Protein AF-A0A2I0J5D6-F1 (afdb_monomer_lite)

Sequence (109 aa):
MVFKAKEDYWGSGSDQAMMRVVETVIDDLRARGVTVKILNITQLSEYRKEAHPTIYRKQWVPLKEEQLANPMSYADCYHWCLPGVPDVWNELLYAHIFKNWVPKLEENV

Structure (mmCIF, N/CA/C/O backbone):
data_AF-A0A2I0J5D6-F1
#
_entry.id   AF-A0A2I0J5D6-F1
#
loop_
_atom_site.group_PDB
_atom_site.id
_atom_site.type_symbol
_atom_site.label_atom_id
_atom_site.label_alt_id
_atom_site.label_comp_id
_atom_site.label_asym_id
_atom_site.label_entity_id
_atom_site.label_seq_id
_atom_site.pdbx_PDB_ins_code
_atom_site.Cartn_x
_atom_site.Cartn_y
_atom_site.Cartn_z
_atom_site.occupancy
_atom_site.B_iso_or_equiv
_atom_site.auth_seq_id
_atom_site.auth_comp_id
_atom_site.auth_asym_id
_atom_site.auth_atom_id
_atom_site.pdbx_PDB_model_num
ATOM 1 N N . MET A 1 1 ? -1.559 16.978 -15.429 1.00 37.31 1 MET A N 1
ATOM 2 C CA . MET A 1 1 ? -1.951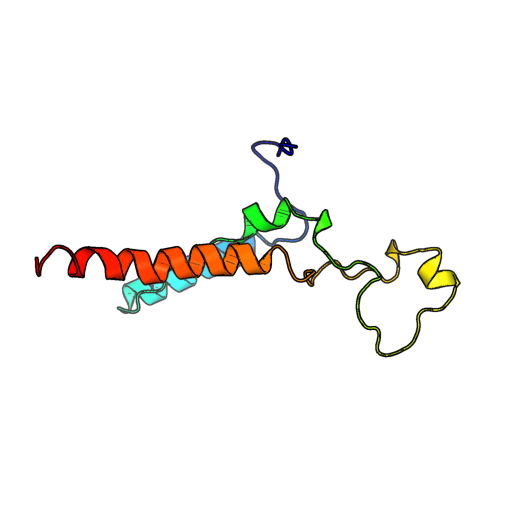 15.721 -16.099 1.00 37.31 1 MET A CA 1
ATOM 3 C C . MET A 1 1 ? -2.868 14.985 -15.135 1.00 37.31 1 MET A C 1
ATOM 5 O O . MET A 1 1 ? -2.388 14.524 -14.112 1.00 37.31 1 MET A O 1
ATOM 9 N N . VAL A 1 2 ? -4.183 15.005 -15.358 1.00 41.16 2 VAL A N 1
ATOM 10 C CA . VAL A 1 2 ? -5.143 14.264 -14.523 1.00 41.16 2 VAL A CA 1
ATOM 11 C C . VAL A 1 2 ? -5.462 12.987 -15.284 1.00 41.16 2 VAL A C 1
ATOM 13 O O . VAL A 1 2 ? -6.025 13.050 -16.377 1.00 41.16 2 VAL A O 1
ATOM 16 N N . PHE A 1 3 ? -5.032 11.841 -14.762 1.00 50.09 3 PHE A N 1
ATOM 17 C CA . PHE A 1 3 ? -5.390 10.552 -15.339 1.00 50.09 3 PHE A CA 1
ATOM 18 C C . PHE A 1 3 ? -6.891 10.339 -15.130 1.00 50.09 3 PHE A C 1
ATOM 20 O O . PHE A 1 3 ? -7.375 10.341 -14.000 1.00 50.09 3 PHE A O 1
ATOM 27 N N . LYS A 1 4 ? -7.642 10.195 -16.226 1.00 46.56 4 LYS A N 1
ATOM 28 C CA . LYS A 1 4 ? -9.049 9.789 -16.181 1.00 46.56 4 LYS A CA 1
ATOM 29 C C . LYS A 1 4 ? -9.093 8.307 -15.806 1.00 46.56 4 LYS A C 1
ATOM 31 O O . LYS A 1 4 ? -8.972 7.437 -16.663 1.00 46.56 4 LYS A O 1
ATOM 36 N N . ALA A 1 5 ? -9.215 8.031 -14.515 1.00 60.25 5 ALA A N 1
ATOM 37 C CA . ALA A 1 5 ? -9.660 6.736 -14.030 1.00 60.25 5 ALA A CA 1
ATOM 38 C C . ALA A 1 5 ? -11.101 6.495 -14.512 1.00 60.25 5 ALA A C 1
ATOM 40 O O . ALA A 1 5 ? -11.929 7.405 -14.463 1.00 60.25 5 ALA A O 1
ATOM 41 N N . LYS A 1 6 ? -11.409 5.293 -15.009 1.00 70.38 6 LYS A N 1
ATOM 42 C CA . LYS A 1 6 ? -12.803 4.880 -15.222 1.00 70.38 6 LYS A CA 1
ATOM 43 C C . LYS A 1 6 ? -13.439 4.712 -13.839 1.00 70.38 6 LYS A C 1
ATOM 45 O O . LYS A 1 6 ? -12.823 4.061 -13.003 1.00 70.38 6 LYS A O 1
ATOM 50 N N . GLU A 1 7 ? -14.629 5.275 -13.618 1.00 66.44 7 GLU A N 1
ATOM 51 C CA . GLU A 1 7 ? -15.293 5.296 -12.298 1.00 66.44 7 GLU A CA 1
ATOM 52 C C . GLU A 1 7 ? -15.447 3.897 -11.665 1.00 66.44 7 GLU A C 1
ATOM 54 O O . GLU A 1 7 ? -15.368 3.776 -10.449 1.00 66.44 7 GLU A O 1
ATOM 59 N N . ASP A 1 8 ? -15.512 2.839 -12.484 1.00 74.06 8 ASP A N 1
ATOM 60 C CA . ASP A 1 8 ? -15.651 1.440 -12.041 1.00 74.06 8 ASP A CA 1
ATOM 61 C C . ASP A 1 8 ? -14.424 0.564 -12.340 1.00 74.06 8 ASP A C 1
ATOM 63 O O . ASP A 1 8 ? -14.537 -0.639 -12.597 1.00 74.06 8 ASP A O 1
ATOM 67 N N . TYR A 1 9 ? -13.232 1.149 -12.428 1.00 81.44 9 TYR A N 1
ATOM 68 C CA . TYR A 1 9 ? -12.041 0.348 -12.676 1.00 81.44 9 TYR A CA 1
ATOM 69 C C . TYR A 1 9 ? -11.671 -0.504 -11.452 1.00 81.44 9 TYR A C 1
ATOM 71 O O . TYR A 1 9 ? -11.540 -0.005 -10.331 1.00 81.44 9 TYR A O 1
ATOM 79 N N . TRP A 1 10 ? -11.447 -1.791 -11.721 1.00 83.44 10 TRP A N 1
ATOM 80 C CA . TRP A 1 10 ? -10.832 -2.747 -10.810 1.00 83.44 10 TRP A CA 1
ATOM 81 C C . TRP A 1 10 ? -9.718 -3.490 -11.547 1.00 83.44 10 TRP A C 1
ATOM 83 O O . TRP A 1 10 ? -9.891 -3.944 -12.684 1.00 83.44 10 TRP A O 1
ATOM 93 N N . GLY A 1 11 ? -8.554 -3.572 -10.924 1.00 78.69 11 GLY A N 1
ATOM 94 C CA . GLY A 1 11 ? -7.394 -4.277 -11.433 1.00 78.69 11 GLY A CA 1
ATOM 95 C C . GLY A 1 11 ? -7.560 -5.790 -11.321 1.00 78.69 11 GLY A C 1
ATOM 96 O O . GLY A 1 11 ? -8.221 -6.328 -10.441 1.00 78.69 11 GLY A O 1
ATOM 97 N N . SER A 1 12 ? -6.916 -6.517 -12.230 1.00 82.38 12 SER A N 1
ATOM 98 C CA . SER A 1 12 ? -6.873 -7.983 -12.186 1.00 82.38 12 SER A CA 1
ATOM 99 C C . SER A 1 12 ? -5.910 -8.531 -11.126 1.00 82.38 12 SER A C 1
ATOM 101 O O . SER A 1 12 ? -5.798 -9.743 -10.986 1.00 82.38 12 SER A O 1
ATOM 103 N N . GLY A 1 13 ? -5.164 -7.658 -10.439 1.00 80.62 13 GLY A N 1
ATOM 104 C CA . GLY A 1 13 ? -4.153 -8.043 -9.452 1.00 80.62 13 GLY A CA 1
ATOM 105 C C . GLY A 1 13 ? -4.710 -8.266 -8.045 1.00 80.62 13 GLY A C 1
ATOM 106 O O . GLY A 1 13 ? -4.038 -8.902 -7.237 1.00 80.62 13 GLY A O 1
ATOM 107 N N . SER A 1 14 ? -5.919 -7.773 -7.750 1.00 89.25 14 SER A N 1
ATOM 108 C CA . SER A 1 14 ? -6.509 -7.839 -6.407 1.00 89.25 14 SER A CA 1
ATOM 109 C C . SER A 1 14 ? -7.645 -8.852 -6.319 1.00 89.25 14 SER A C 1
ATOM 111 O O . SER A 1 14 ? -8.611 -8.793 -7.082 1.00 89.25 14 SER A O 1
ATOM 113 N N . ASP A 1 15 ? -7.576 -9.732 -5.320 1.00 93.06 15 ASP A N 1
ATOM 114 C CA . ASP A 1 15 ? -8.638 -10.688 -5.002 1.00 93.06 15 ASP A CA 1
ATOM 115 C C . ASP A 1 15 ? -9.676 -10.066 -4.049 1.00 93.06 15 ASP A C 1
ATOM 117 O O . ASP A 1 15 ? -9.462 -9.934 -2.840 1.00 93.06 15 ASP A O 1
ATOM 121 N N . GLN A 1 16 ? -10.842 -9.714 -4.594 1.00 90.81 16 GLN A N 1
ATOM 122 C CA . GLN A 1 16 ? -11.955 -9.152 -3.820 1.00 90.81 16 GLN A CA 1
ATOM 123 C C . GLN A 1 16 ? -12.565 -10.142 -2.818 1.00 90.81 16 GLN A C 1
ATOM 125 O O . GLN A 1 16 ? -13.139 -9.724 -1.811 1.00 90.81 16 GLN A O 1
ATOM 130 N N . ALA A 1 17 ? -12.497 -11.451 -3.077 1.00 94.50 17 ALA A N 1
ATOM 131 C CA . ALA A 1 17 ? -12.969 -12.444 -2.119 1.00 94.50 17 ALA A CA 1
ATOM 132 C C . ALA A 1 17 ? -12.079 -12.432 -0.873 1.00 94.50 17 ALA A C 1
ATOM 134 O O . ALA A 1 17 ? -12.604 -12.380 0.238 1.00 94.50 17 ALA A O 1
ATOM 135 N N . MET A 1 18 ? -10.758 -12.361 -1.054 1.00 95.31 18 MET A N 1
ATOM 136 C CA . MET A 1 18 ? -9.820 -12.228 0.062 1.00 95.31 18 MET A CA 1
ATOM 137 C C . MET A 1 18 ? -10.043 -10.932 0.853 1.00 95.31 18 MET A C 1
ATOM 139 O O . MET A 1 18 ? -10.047 -10.951 2.081 1.00 95.31 18 MET A O 1
ATOM 143 N N . MET A 1 19 ? -10.299 -9.809 0.175 1.00 94.31 19 MET A N 1
ATOM 144 C CA . MET A 1 19 ? -10.593 -8.540 0.857 1.00 94.31 19 MET A CA 1
ATOM 145 C C . MET A 1 19 ? -11.841 -8.627 1.749 1.00 94.31 19 MET A C 1
ATOM 147 O O . MET A 1 19 ? -11.800 -8.184 2.895 1.00 94.31 19 MET A O 1
ATOM 151 N N . ARG A 1 20 ? -12.914 -9.278 1.277 1.00 95.69 20 ARG A N 1
ATOM 152 C CA . ARG A 1 20 ? -14.126 -9.521 2.085 1.00 95.69 20 ARG A CA 1
ATOM 153 C C . ARG A 1 20 ? -13.861 -10.410 3.302 1.00 95.69 20 ARG A C 1
ATOM 155 O O . ARG A 1 20 ? -14.459 -10.210 4.359 1.00 95.69 20 ARG A O 1
ATOM 162 N N . VAL A 1 21 ? -12.951 -11.379 3.181 1.00 97.62 21 VAL A N 1
ATOM 163 C CA . VAL A 1 21 ? -12.520 -12.200 4.325 1.00 97.62 21 VAL A CA 1
ATOM 164 C C . VAL A 1 21 ? -11.804 -11.338 5.365 1.00 97.62 21 VAL A C 1
ATOM 166 O O . VAL A 1 21 ? -12.098 -11.461 6.552 1.00 97.62 21 VAL A O 1
ATOM 169 N N . VAL A 1 22 ? -10.920 -10.429 4.941 1.00 96.88 22 VAL A N 1
ATOM 170 C CA . VAL A 1 22 ? -10.233 -9.495 5.852 1.00 96.88 22 VAL A CA 1
ATOM 171 C C . VAL A 1 22 ? -11.233 -8.614 6.606 1.00 96.88 22 VAL A C 1
ATOM 173 O O . VAL A 1 22 ? -11.108 -8.465 7.821 1.00 96.88 22 VAL A O 1
ATOM 176 N N . GLU A 1 23 ? -12.246 -8.078 5.921 1.00 95.88 23 GLU A N 1
ATOM 177 C CA . GLU A 1 23 ? -13.326 -7.302 6.551 1.00 95.88 23 GLU A CA 1
ATOM 178 C C . GLU A 1 23 ? -14.077 -8.132 7.601 1.00 95.88 23 GLU A C 1
ATOM 180 O O . GLU A 1 23 ? -14.218 -7.702 8.745 1.00 95.88 23 GLU A O 1
ATOM 185 N N . THR A 1 24 ? -14.451 -9.366 7.250 1.00 97.62 24 THR A N 1
ATOM 186 C CA . THR A 1 24 ? -15.156 -10.291 8.155 1.00 97.62 24 THR A CA 1
ATOM 187 C C . THR A 1 24 ? -14.342 -10.588 9.418 1.00 97.62 24 THR A C 1
ATOM 189 O O . THR A 1 24 ? -14.870 -10.558 10.529 1.00 97.62 24 THR A O 1
ATOM 192 N N . VAL A 1 25 ? -13.040 -10.855 9.270 1.00 97.62 25 VAL A N 1
ATOM 193 C CA . VAL A 1 25 ? -12.143 -11.119 10.407 1.00 97.62 25 VAL A CA 1
ATOM 194 C C . VAL A 1 25 ? -12.018 -9.890 11.305 1.00 97.62 25 VAL A C 1
ATOM 196 O O . VAL A 1 25 ? -11.955 -10.013 12.526 1.00 97.62 25 VAL A O 1
ATOM 199 N N . ILE A 1 26 ? -11.995 -8.693 10.724 1.00 97.50 26 ILE A N 1
ATOM 200 C CA . ILE A 1 26 ? -11.898 -7.451 11.492 1.00 97.50 26 ILE A CA 1
ATOM 201 C C . ILE A 1 26 ? -13.182 -7.165 12.270 1.00 97.50 26 ILE A C 1
ATOM 203 O O . ILE A 1 26 ? -13.102 -6.684 13.404 1.00 97.50 26 ILE A O 1
ATOM 207 N N . ASP A 1 27 ? -14.342 -7.508 11.720 1.00 96.50 27 ASP A N 1
ATOM 208 C CA . ASP A 1 27 ? -15.608 -7.419 12.444 1.00 96.50 27 ASP A CA 1
ATOM 209 C C . ASP A 1 27 ? -15.690 -8.432 13.601 1.00 96.50 27 ASP A C 1
ATOM 211 O O . ASP A 1 27 ? -16.130 -8.063 14.694 1.00 96.50 27 ASP A O 1
ATOM 215 N N . ASP A 1 28 ? -15.181 -9.660 13.431 1.00 97.69 28 ASP A N 1
ATOM 216 C CA . ASP A 1 28 ? -15.058 -10.638 14.531 1.00 97.69 28 ASP A CA 1
ATOM 217 C C . ASP A 1 28 ? -14.136 -10.124 15.649 1.00 97.69 28 ASP A C 1
ATOM 219 O O . ASP A 1 28 ? -14.483 -10.145 16.834 1.00 97.69 28 ASP A O 1
ATOM 223 N N . LEU A 1 29 ? -12.975 -9.576 15.280 1.00 98.00 29 LEU A N 1
ATOM 224 C CA . LEU A 1 29 ? -12.051 -8.959 16.233 1.00 98.00 29 LEU A CA 1
ATOM 225 C C . LEU A 1 29 ? -12.716 -7.810 16.999 1.00 98.00 29 LEU A C 1
ATOM 227 O O . LEU A 1 29 ? -12.548 -7.711 18.220 1.00 98.00 29 LEU A O 1
ATOM 231 N N . ARG A 1 30 ? -13.523 -6.989 16.317 1.00 97.19 30 ARG A N 1
ATOM 232 C CA . ARG A 1 30 ? -14.287 -5.908 16.949 1.00 97.19 30 ARG A CA 1
ATOM 233 C C . ARG A 1 30 ? -15.302 -6.450 17.951 1.00 97.19 30 ARG A C 1
ATOM 235 O O . ARG A 1 30 ? -15.378 -5.914 19.057 1.00 97.19 30 ARG A O 1
ATOM 242 N N . ALA A 1 31 ? -16.030 -7.515 17.615 1.00 97.19 31 ALA A N 1
ATOM 243 C CA . ALA A 1 31 ? -16.968 -8.169 18.534 1.00 97.19 31 ALA A CA 1
ATOM 244 C C . ALA A 1 31 ? -16.272 -8.707 19.799 1.00 97.19 31 ALA A C 1
ATOM 246 O O . ALA A 1 31 ? -16.870 -8.758 20.873 1.00 97.19 31 ALA A O 1
ATOM 247 N N . ARG A 1 32 ? -14.983 -9.040 19.693 1.00 97.44 32 ARG A N 1
ATOM 248 C CA . ARG A 1 32 ? -14.128 -9.499 20.799 1.00 97.44 32 ARG A CA 1
ATOM 249 C C . ARG A 1 32 ? -13.406 -8.367 21.543 1.00 97.44 32 ARG A C 1
ATOM 251 O O . ARG A 1 32 ? -12.575 -8.643 22.406 1.00 97.44 32 ARG A O 1
ATOM 258 N N . GLY A 1 33 ? -13.708 -7.107 21.227 1.00 97.44 33 GLY A N 1
ATOM 259 C CA . GLY A 1 33 ? -13.146 -5.925 21.888 1.00 97.44 33 GLY A CA 1
ATOM 260 C C . GLY A 1 33 ? -11.826 -5.413 21.301 1.00 97.44 33 GLY A C 1
ATOM 261 O O . GLY A 1 33 ? -11.243 -4.478 21.847 1.00 97.44 33 GLY A O 1
ATOM 262 N N . VAL A 1 34 ? -11.347 -5.972 20.185 1.00 97.81 34 VAL A N 1
ATOM 263 C CA . VAL A 1 34 ? -10.126 -5.518 19.502 1.00 97.81 34 VAL A CA 1
ATOM 264 C C . VAL A 1 34 ? -10.497 -4.583 18.353 1.00 97.81 34 VAL A C 1
ATOM 266 O O . VAL A 1 34 ? -11.124 -4.983 17.378 1.00 97.81 34 VAL A O 1
ATOM 269 N N . THR A 1 35 ? -10.089 -3.315 18.439 1.00 94.00 35 THR A N 1
ATOM 270 C CA . THR A 1 35 ? -10.370 -2.330 17.383 1.00 94.00 35 THR A CA 1
ATOM 271 C C . THR A 1 35 ? -9.224 -2.262 16.378 1.00 94.00 35 THR A C 1
ATOM 273 O O . THR A 1 35 ? -8.143 -1.773 16.697 1.00 94.00 35 THR A O 1
ATOM 276 N N . VAL A 1 36 ? -9.487 -2.693 15.144 1.00 94.62 36 VAL A N 1
ATOM 277 C CA . VAL A 1 36 ? -8.576 -2.552 13.999 1.00 94.62 36 VAL A CA 1
ATOM 278 C C . VAL A 1 36 ? -9.177 -1.564 13.001 1.00 94.62 36 VAL A C 1
ATOM 280 O O . VAL A 1 36 ? -10.369 -1.626 12.692 1.00 94.62 36 VAL A O 1
ATOM 283 N N . LYS A 1 37 ? -8.356 -0.641 12.493 1.00 91.50 37 LYS A N 1
ATOM 284 C CA . LYS A 1 37 ? -8.725 0.271 11.404 1.00 91.50 37 LYS A CA 1
ATOM 285 C C . LYS A 1 37 ? -7.924 -0.093 10.161 1.00 91.50 37 LYS A C 1
ATOM 287 O O . LYS A 1 37 ? -6.698 -0.091 10.200 1.00 91.50 37 LYS A O 1
ATOM 292 N N . ILE A 1 38 ? -8.624 -0.405 9.074 1.00 93.94 38 ILE A N 1
ATOM 293 C CA . ILE A 1 38 ? -8.004 -0.754 7.794 1.00 93.94 38 ILE A CA 1
ATOM 294 C C . ILE A 1 38 ? -7.638 0.527 7.057 1.00 93.94 38 ILE A C 1
ATOM 296 O O . ILE A 1 38 ? -8.485 1.399 6.860 1.00 93.94 38 ILE A O 1
ATOM 300 N N . LEU A 1 39 ? -6.396 0.605 6.590 1.00 94.75 39 LEU A N 1
ATOM 301 C CA . LEU A 1 39 ? -6.018 1.564 5.565 1.00 94.75 39 LEU A CA 1
ATOM 302 C C . LEU A 1 39 ? -6.279 0.935 4.189 1.00 94.75 39 LEU A C 1
ATOM 304 O O . LEU A 1 39 ? -5.467 0.157 3.692 1.00 94.75 39 LEU A O 1
ATOM 308 N N . ASN A 1 40 ? -7.443 1.220 3.598 1.00 93.75 40 ASN A N 1
ATOM 309 C CA . ASN A 1 40 ? -7.817 0.658 2.299 1.00 93.75 40 ASN A CA 1
ATOM 310 C C . ASN A 1 40 ? -7.085 1.390 1.163 1.00 93.75 40 ASN A C 1
ATOM 312 O O . ASN A 1 40 ? -7.537 2.420 0.667 1.00 93.75 40 ASN A O 1
ATOM 316 N N . ILE A 1 41 ? -5.936 0.840 0.778 1.00 95.25 41 ILE A N 1
ATOM 317 C CA . ILE A 1 41 ? -5.065 1.347 -0.291 1.00 95.25 41 ILE A CA 1
ATOM 318 C C . ILE A 1 41 ? -5.222 0.578 -1.605 1.00 95.25 41 ILE A C 1
ATOM 320 O O . ILE A 1 41 ? -4.511 0.874 -2.562 1.00 95.25 41 ILE A O 1
ATOM 324 N N . THR A 1 42 ? -6.093 -0.430 -1.676 1.00 92.81 42 THR A N 1
ATOM 325 C CA . THR A 1 42 ? -6.104 -1.359 -2.814 1.00 92.81 42 THR A CA 1
ATOM 326 C C . THR A 1 42 ? -6.484 -0.646 -4.105 1.00 92.81 42 THR A C 1
ATOM 328 O O . THR A 1 42 ? -5.656 -0.526 -5.004 1.00 92.81 42 THR A O 1
ATOM 331 N N . GLN A 1 43 ? -7.691 -0.078 -4.173 1.00 90.88 43 GLN A N 1
ATOM 332 C CA . GLN A 1 43 ? -8.199 0.519 -5.411 1.00 90.88 43 GLN A CA 1
ATOM 333 C C . GLN A 1 43 ? -7.352 1.713 -5.874 1.00 90.88 43 GLN A C 1
ATOM 335 O O . GLN A 1 43 ? -7.055 1.834 -7.060 1.00 9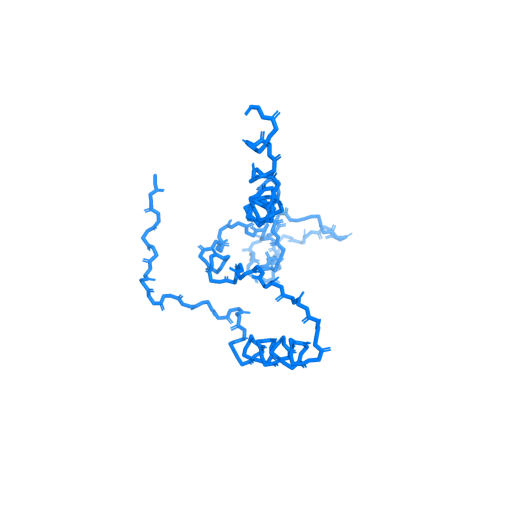0.88 43 GLN A O 1
ATOM 340 N N . LEU A 1 44 ? -6.896 2.566 -4.945 1.00 91.56 44 LEU A N 1
ATOM 341 C CA . LEU A 1 44 ? -6.024 3.692 -5.300 1.00 91.56 44 LEU A CA 1
ATOM 342 C C . LEU A 1 44 ? -4.693 3.213 -5.897 1.00 91.56 44 LEU A C 1
ATOM 344 O O . LEU A 1 44 ? -4.170 3.852 -6.807 1.00 91.56 44 LEU A O 1
ATOM 348 N N . SER A 1 45 ? -4.161 2.085 -5.415 1.00 93.88 45 SER A N 1
ATOM 349 C CA . SER A 1 45 ? -2.902 1.518 -5.908 1.00 93.88 45 SER A CA 1
ATOM 350 C C . SER A 1 45 ? -3.082 0.835 -7.260 1.00 93.88 45 SER A C 1
ATOM 352 O O . SER A 1 45 ? -2.187 0.899 -8.099 1.00 93.88 45 SER A O 1
ATOM 354 N N . GLU A 1 46 ? -4.249 0.248 -7.535 1.00 91.75 46 GLU A N 1
ATOM 355 C CA . GLU A 1 46 ? -4.524 -0.393 -8.827 1.00 91.75 46 GLU A CA 1
ATOM 356 C C . GLU A 1 46 ? -4.539 0.580 -10.011 1.00 91.75 46 GLU A C 1
ATOM 358 O O . GLU A 1 46 ? -4.319 0.161 -11.155 1.00 91.75 46 GLU A O 1
ATOM 363 N N . TYR A 1 47 ? -4.778 1.869 -9.758 1.00 90.56 47 TYR A N 1
ATOM 364 C CA . TYR A 1 47 ? -4.651 2.920 -10.768 1.00 90.56 47 TYR A CA 1
ATOM 365 C C . TYR A 1 47 ? -3.201 3.215 -11.161 1.00 90.56 47 TYR A C 1
ATOM 367 O O . TYR A 1 47 ? -2.980 3.864 -12.180 1.00 90.56 47 TYR A O 1
ATOM 375 N N . ARG A 1 48 ? -2.216 2.759 -10.380 1.00 92.94 48 ARG A N 1
ATOM 376 C CA . ARG A 1 48 ? -0.819 3.204 -10.459 1.00 92.94 48 ARG A CA 1
ATOM 377 C C . ARG A 1 48 ? 0.112 2.183 -11.113 1.00 92.94 48 ARG A C 1
ATOM 379 O O . ARG A 1 48 ? 1.248 2.020 -10.685 1.00 92.94 48 ARG A O 1
ATOM 386 N N . LYS A 1 49 ? -0.339 1.490 -12.165 1.00 90.56 49 LYS A N 1
ATOM 387 C CA . LYS A 1 49 ? 0.459 0.456 -12.867 1.00 90.56 49 LYS A CA 1
ATOM 388 C C . LYS A 1 49 ? 1.817 0.957 -13.369 1.00 90.56 49 LYS A C 1
ATOM 390 O O . LYS A 1 49 ? 2.745 0.172 -13.531 1.00 90.56 49 LYS A O 1
ATOM 395 N N . GLU A 1 50 ? 1.939 2.249 -13.637 1.00 92.44 50 GLU A N 1
ATOM 396 C CA . GLU A 1 50 ? 3.171 2.886 -14.093 1.00 92.44 50 GLU A CA 1
ATOM 397 C C . GLU A 1 50 ? 4.222 3.067 -12.988 1.00 92.44 50 GLU A C 1
ATOM 399 O O . GLU A 1 50 ? 5.368 3.371 -13.297 1.00 92.44 50 GLU A O 1
ATOM 404 N N . ALA A 1 51 ? 3.859 2.886 -11.714 1.00 95.19 51 ALA A N 1
ATOM 405 C CA . ALA A 1 51 ? 4.764 3.080 -10.578 1.00 95.19 51 ALA A CA 1
ATOM 406 C C . ALA A 1 51 ? 5.562 1.818 -10.187 1.00 95.19 51 ALA A C 1
ATOM 408 O O . ALA A 1 51 ? 6.298 1.828 -9.195 1.00 95.19 51 ALA A O 1
ATOM 409 N N . HIS A 1 52 ? 5.420 0.731 -10.947 1.00 94.38 52 HIS A N 1
ATOM 410 C CA . HIS A 1 52 ? 6.214 -0.481 -10.773 1.00 94.38 52 HIS A CA 1
ATOM 411 C C . HIS A 1 52 ? 7.605 -0.341 -11.420 1.00 94.38 52 HIS A C 1
ATOM 413 O O . HIS A 1 52 ? 7.739 0.293 -12.468 1.00 94.38 52 HIS A O 1
ATOM 419 N N . PRO A 1 53 ? 8.647 -0.983 -10.861 1.00 93.56 53 PRO A N 1
ATOM 420 C CA . PRO A 1 53 ? 10.009 -0.885 -11.377 1.00 93.56 53 PRO A CA 1
ATOM 421 C C . PRO A 1 53 ? 10.220 -1.617 -12.701 1.00 93.56 53 PRO A C 1
ATOM 423 O O . PRO A 1 53 ? 11.250 -1.397 -13.334 1.00 93.56 53 PRO A O 1
ATOM 426 N N . THR A 1 54 ? 9.291 -2.479 -13.134 1.00 91.25 54 THR A N 1
ATOM 427 C CA . THR A 1 54 ? 9.447 -3.317 -14.332 1.00 91.25 54 THR A CA 1
ATOM 428 C C . THR A 1 54 ? 10.792 -4.061 -14.300 1.00 91.25 54 THR A C 1
ATOM 430 O O . THR A 1 54 ? 11.074 -4.779 -13.340 1.00 91.25 54 THR A O 1
ATOM 433 N N . ILE A 1 55 ? 11.644 -3.904 -15.309 1.00 89.62 55 ILE A N 1
ATOM 434 C CA . ILE A 1 55 ? 12.991 -4.478 -15.371 1.00 89.62 55 ILE A CA 1
ATOM 435 C C . ILE A 1 55 ? 14.043 -3.670 -14.592 1.00 89.62 55 ILE A C 1
ATOM 437 O O . ILE A 1 55 ? 15.134 -4.181 -14.347 1.00 89.62 55 ILE A O 1
ATOM 441 N N . TYR A 1 56 ? 13.729 -2.446 -14.153 1.00 87.62 56 TYR A N 1
ATOM 442 C CA . TYR A 1 56 ? 14.647 -1.512 -13.484 1.00 87.62 56 TYR A CA 1
ATOM 443 C C . TYR A 1 56 ? 14.774 -1.753 -11.973 1.00 87.62 56 TYR A C 1
ATOM 445 O O . TYR A 1 56 ? 14.987 -0.825 -11.192 1.00 87.62 56 TYR A O 1
ATOM 453 N N . ARG A 1 57 ? 14.663 -3.010 -11.538 1.00 85.06 57 ARG A N 1
ATOM 454 C CA . ARG A 1 57 ? 15.009 -3.418 -10.172 1.00 85.06 57 ARG A CA 1
ATOM 455 C C . ARG A 1 57 ? 16.412 -4.006 -10.131 1.00 85.06 57 ARG A C 1
ATOM 457 O O . ARG A 1 57 ? 16.914 -4.524 -11.127 1.00 85.06 57 ARG A O 1
ATOM 464 N N . LYS A 1 58 ? 17.025 -4.020 -8.946 1.00 83.38 58 LYS A N 1
ATOM 465 C CA . LYS A 1 58 ? 18.256 -4.785 -8.738 1.00 83.38 58 LYS A CA 1
ATOM 466 C C . LYS A 1 58 ? 17.956 -6.273 -8.921 1.00 83.38 58 LYS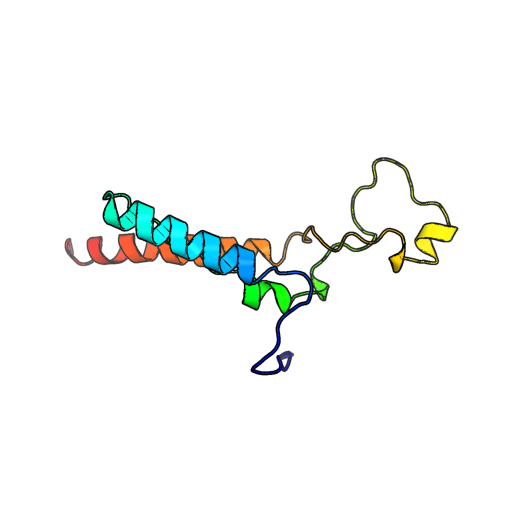 A C 1
ATOM 468 O O . LYS A 1 58 ? 17.208 -6.865 -8.144 1.00 83.38 58 LYS A O 1
ATOM 473 N N . GLN A 1 59 ? 18.549 -6.862 -9.949 1.00 81.69 59 GLN A N 1
ATOM 474 C CA . GLN A 1 59 ? 18.496 -8.295 -10.193 1.00 81.69 59 GLN A CA 1
ATOM 475 C C . GLN A 1 59 ? 19.715 -8.950 -9.542 1.00 81.69 59 GLN A C 1
ATOM 477 O O . GLN A 1 59 ? 20.820 -8.414 -9.609 1.00 81.69 59 GLN A O 1
ATOM 482 N N . TRP A 1 60 ? 19.524 -10.106 -8.903 1.00 82.75 60 TRP A N 1
ATOM 483 C CA . TRP A 1 60 ? 20.635 -10.881 -8.333 1.00 82.75 60 TRP A CA 1
ATOM 484 C C . TRP A 1 60 ? 21.604 -11.384 -9.408 1.00 82.75 60 TRP A C 1
ATOM 486 O O . TRP A 1 60 ? 22.793 -11.536 -9.147 1.00 82.75 60 TRP A O 1
ATOM 496 N N . VAL A 1 61 ? 21.087 -11.608 -10.617 1.00 84.50 61 VAL A N 1
ATOM 497 C CA . VAL A 1 61 ? 21.840 -11.990 -11.811 1.00 84.50 61 VAL A CA 1
ATOM 498 C C . VAL A 1 61 ? 21.547 -10.950 -12.896 1.00 84.50 61 VAL A C 1
ATOM 500 O O . VAL A 1 61 ? 20.375 -10.597 -13.059 1.00 84.50 61 VAL A O 1
ATOM 503 N N . PRO A 1 62 ? 22.558 -10.444 -13.631 1.00 85.94 62 PRO A N 1
ATOM 504 C CA . PRO A 1 62 ? 22.329 -9.537 -14.751 1.00 85.94 62 PRO A CA 1
ATOM 505 C C . PRO A 1 62 ? 21.350 -10.127 -15.772 1.00 85.94 62 PRO A C 1
ATOM 507 O O . PRO A 1 62 ? 21.389 -11.325 -16.057 1.00 85.94 62 PRO A O 1
ATOM 510 N N . LEU A 1 63 ? 20.480 -9.281 -16.322 1.00 85.50 63 LEU A N 1
ATOM 511 C CA . LEU A 1 63 ? 19.549 -9.694 -17.370 1.00 85.50 63 LEU A CA 1
ATOM 512 C C . LEU A 1 63 ? 20.308 -10.001 -18.657 1.00 85.50 63 LEU A C 1
ATOM 514 O O . LEU A 1 63 ? 21.209 -9.256 -19.044 1.00 85.50 63 LEU A O 1
ATOM 518 N N . LYS A 1 64 ? 19.913 -11.082 -19.328 1.00 89.12 64 LYS A N 1
ATOM 519 C CA . LYS A 1 64 ? 20.380 -11.392 -20.681 1.00 89.12 64 LYS A CA 1
ATOM 520 C C . LYS A 1 64 ? 19.749 -10.435 -21.696 1.00 89.12 64 LYS A C 1
ATOM 522 O O . LYS A 1 64 ? 18.679 -9.876 -21.438 1.00 89.12 64 LYS A O 1
ATOM 527 N N . GLU A 1 65 ? 20.370 -10.282 -22.863 1.00 88.50 65 GLU A N 1
ATOM 528 C CA . GLU A 1 65 ? 19.858 -9.410 -23.931 1.00 88.50 65 GLU A CA 1
ATOM 529 C C . GLU A 1 65 ? 18.430 -9.781 -24.351 1.00 88.50 65 GLU A C 1
ATOM 531 O O . GLU A 1 65 ? 17.607 -8.893 -24.571 1.00 88.50 65 GLU A O 1
ATOM 536 N N . GLU A 1 66 ? 18.075 -11.069 -24.356 1.00 86.44 66 GLU A N 1
ATOM 537 C CA . GLU A 1 66 ? 16.723 -11.515 -24.707 1.00 86.44 66 GLU A CA 1
ATOM 538 C C . GLU A 1 66 ? 15.675 -11.071 -23.676 1.00 86.44 66 GLU A C 1
ATOM 540 O O . GLU A 1 66 ? 14.530 -10.780 -24.024 1.00 86.44 66 GLU A O 1
ATOM 545 N N . GLN A 1 67 ? 16.062 -10.986 -22.400 1.00 85.75 67 GLN A N 1
ATOM 546 C CA . GLN A 1 67 ? 15.182 -10.527 -21.321 1.00 85.75 67 GLN A CA 1
ATOM 547 C C . GLN A 1 67 ? 15.002 -9.007 -21.364 1.00 85.75 67 GLN A C 1
ATOM 549 O O . GLN A 1 67 ? 13.913 -8.509 -21.091 1.00 85.75 67 GLN A O 1
ATOM 554 N N . LEU A 1 68 ? 16.050 -8.272 -21.745 1.00 84.25 68 LEU A N 1
ATOM 555 C CA . LEU A 1 68 ? 15.969 -6.829 -21.985 1.00 84.25 68 LEU A CA 1
ATOM 556 C C . LEU A 1 68 ? 15.112 -6.512 -23.217 1.00 84.25 68 LEU A C 1
ATOM 558 O O . LEU A 1 68 ? 14.344 -5.551 -23.194 1.00 84.25 68 LEU A O 1
ATOM 562 N N . ALA A 1 69 ? 15.198 -7.340 -24.262 1.00 87.06 69 ALA A N 1
ATOM 563 C CA . ALA A 1 69 ? 14.383 -7.209 -25.467 1.00 87.06 69 ALA A CA 1
ATOM 564 C C . ALA A 1 69 ? 12.902 -7.563 -25.235 1.00 87.06 69 ALA A C 1
ATOM 566 O O . ALA A 1 69 ? 12.038 -7.078 -25.965 1.00 87.06 69 ALA A O 1
ATOM 567 N N . ASN A 1 70 ? 12.593 -8.369 -24.210 1.00 87.06 70 ASN A N 1
ATOM 568 C CA . ASN A 1 70 ? 11.227 -8.715 -23.818 1.00 87.06 70 ASN A CA 1
ATOM 569 C C . ASN A 1 70 ? 10.953 -8.421 -22.328 1.00 87.06 70 ASN A C 1
ATOM 571 O O . ASN A 1 70 ? 10.920 -9.351 -21.508 1.00 87.06 70 ASN A O 1
ATOM 575 N N . PRO A 1 71 ? 10.671 -7.150 -21.973 1.00 82.06 71 PRO A N 1
ATOM 576 C CA . PRO A 1 71 ? 10.429 -6.743 -20.591 1.00 82.06 71 PRO A CA 1
ATOM 577 C C . PRO A 1 71 ? 9.297 -7.522 -19.912 1.00 82.06 71 PRO A C 1
ATOM 579 O O . PRO A 1 71 ? 9.389 -7.814 -18.726 1.00 82.06 71 PRO A O 1
ATOM 582 N N . MET A 1 72 ? 8.264 -7.939 -20.654 1.00 84.69 72 MET A N 1
ATOM 583 C CA . MET A 1 72 ? 7.127 -8.699 -20.109 1.00 84.69 72 MET A CA 1
ATOM 584 C C . MET A 1 72 ? 7.533 -10.033 -19.468 1.00 84.69 72 MET A C 1
ATOM 586 O O . MET A 1 72 ? 6.833 -10.523 -18.588 1.00 84.69 72 MET A O 1
ATOM 590 N N . SER A 1 73 ? 8.653 -10.625 -19.893 1.00 83.25 73 SER A N 1
ATOM 591 C CA . SER A 1 73 ? 9.135 -11.910 -19.371 1.00 83.25 73 SER A CA 1
ATOM 592 C C . SER A 1 73 ? 9.767 -11.817 -17.979 1.00 83.25 73 SER A C 1
ATOM 594 O O . SER A 1 73 ? 9.899 -12.831 -17.295 1.00 83.25 73 SER A O 1
ATOM 596 N N . TYR A 1 74 ? 10.189 -10.617 -17.569 1.00 85.94 74 TYR A N 1
ATOM 597 C CA . TYR A 1 74 ? 11.015 -10.427 -16.374 1.00 85.94 74 TYR A CA 1
ATOM 598 C C . TYR A 1 74 ? 10.713 -9.131 -15.606 1.00 85.94 74 TYR A C 1
ATOM 600 O O . TYR A 1 74 ? 11.456 -8.753 -14.694 1.00 85.94 74 TYR A O 1
ATOM 608 N N . ALA A 1 75 ? 9.630 -8.446 -15.979 1.00 89.69 75 ALA A N 1
ATOM 609 C CA . ALA A 1 75 ? 9.143 -7.264 -15.297 1.00 89.69 75 ALA A CA 1
ATOM 610 C C . ALA A 1 75 ? 8.636 -7.623 -13.901 1.00 89.69 75 ALA A C 1
ATOM 612 O O . ALA A 1 75 ? 7.889 -8.580 -13.698 1.00 89.69 75 ALA A O 1
ATOM 613 N N . ASP A 1 76 ? 9.025 -6.808 -12.935 1.00 90.50 76 ASP A N 1
ATOM 614 C CA . ASP A 1 76 ? 8.435 -6.813 -11.613 1.00 90.50 76 ASP A CA 1
ATOM 615 C C . ASP A 1 76 ? 7.223 -5.882 -11.591 1.00 90.50 76 ASP A C 1
ATOM 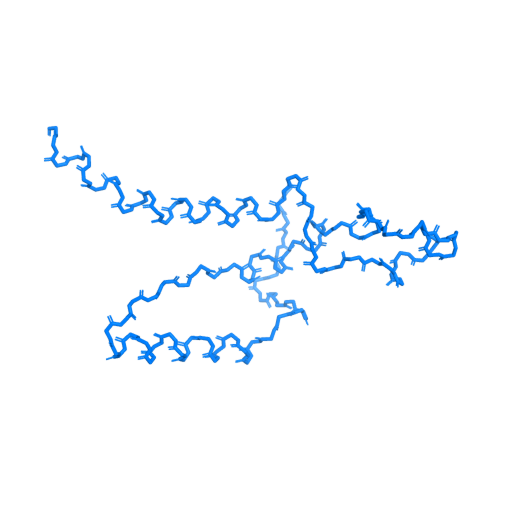617 O O . ASP A 1 76 ? 7.351 -4.664 -11.742 1.00 90.50 76 ASP A O 1
ATOM 621 N N . CYS A 1 77 ? 6.050 -6.494 -11.436 1.00 91.06 77 CYS A N 1
ATOM 622 C CA . CYS A 1 77 ? 4.749 -5.833 -11.357 1.00 91.06 77 CYS A CA 1
ATOM 623 C C . CYS A 1 77 ? 4.137 -5.920 -9.949 1.00 91.06 77 CYS A C 1
ATOM 625 O O . CYS A 1 77 ? 2.938 -5.707 -9.794 1.00 91.06 77 CYS A O 1
ATOM 627 N N . TYR A 1 78 ? 4.934 -6.278 -8.938 1.00 90.94 78 TYR A N 1
ATOM 628 C CA . TYR A 1 78 ? 4.469 -6.439 -7.558 1.00 90.94 78 TYR A CA 1
ATOM 629 C C . TYR A 1 78 ? 5.071 -5.384 -6.633 1.00 90.94 78 TYR 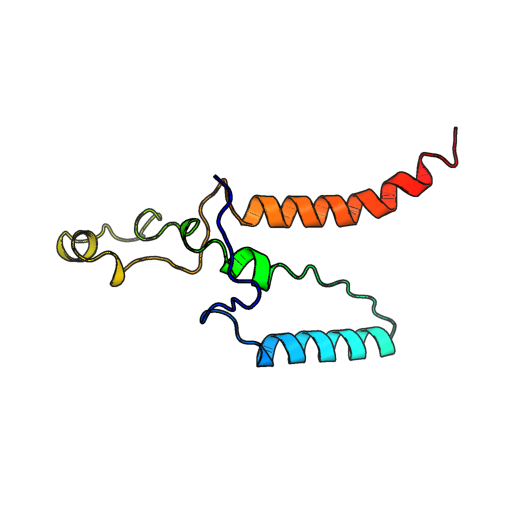A C 1
ATOM 631 O O . TYR A 1 78 ? 4.382 -4.862 -5.757 1.00 90.94 78 TYR A O 1
ATOM 639 N N . HIS A 1 79 ? 6.346 -5.048 -6.831 1.00 93.62 79 HIS A N 1
ATOM 640 C CA . HIS A 1 79 ? 7.034 -4.034 -6.038 1.00 93.62 79 HIS A CA 1
ATOM 641 C C . HIS A 1 79 ? 6.836 -2.634 -6.614 1.00 93.62 79 HIS A C 1
ATOM 643 O O . HIS A 1 79 ? 6.420 -2.465 -7.756 1.00 93.62 79 HIS A O 1
ATOM 649 N N . TRP A 1 80 ? 7.176 -1.616 -5.830 1.00 95.94 80 TRP A N 1
ATOM 650 C CA . TRP A 1 80 ? 7.020 -0.214 -6.204 1.00 95.94 80 TRP A CA 1
ATOM 651 C C . TRP A 1 80 ? 8.374 0.479 -6.300 1.00 95.94 80 TRP A C 1
ATOM 653 O O . TRP A 1 80 ? 9.281 0.193 -5.514 1.00 95.94 80 TRP A O 1
ATOM 663 N N . CYS A 1 81 ? 8.504 1.414 -7.239 1.00 95.81 81 CYS A N 1
ATOM 664 C CA . CYS A 1 81 ? 9.598 2.378 -7.215 1.00 95.81 81 CYS A CA 1
ATOM 665 C C . CYS A 1 81 ? 9.497 3.289 -5.983 1.00 95.81 81 CYS A C 1
ATOM 667 O O . CYS A 1 81 ? 8.399 3.571 -5.500 1.00 95.81 81 CYS A O 1
ATOM 669 N N . LEU A 1 82 ? 10.653 3.779 -5.525 1.00 95.94 82 LEU A N 1
ATOM 670 C CA . LEU A 1 82 ? 10.761 4.844 -4.530 1.00 95.94 82 LEU A CA 1
ATOM 671 C C . LEU A 1 82 ? 11.575 6.013 -5.118 1.00 95.94 82 LEU A C 1
ATOM 673 O O . LEU A 1 82 ? 12.647 5.757 -5.678 1.00 95.94 82 LEU A O 1
ATOM 677 N N . PRO A 1 83 ? 11.107 7.270 -4.994 1.00 95.94 83 PRO A N 1
ATOM 678 C CA . PRO A 1 83 ? 9.806 7.672 -4.439 1.00 95.94 83 PRO A CA 1
ATOM 679 C C . PRO A 1 83 ? 8.622 7.188 -5.305 1.00 95.94 83 PRO A C 1
ATOM 681 O O . PRO A 1 83 ? 8.771 7.015 -6.517 1.00 95.94 83 PRO A O 1
ATOM 684 N N . GLY A 1 84 ? 7.456 6.933 -4.703 1.00 96.19 84 GLY A N 1
ATOM 685 C CA . GLY A 1 84 ? 6.317 6.339 -5.407 1.00 96.19 84 GLY A CA 1
ATOM 686 C C . GLY A 1 84 ? 5.062 6.070 -4.570 1.00 96.19 84 GLY A C 1
ATOM 687 O O . GLY A 1 84 ? 4.743 6.770 -3.616 1.00 96.19 84 GLY A O 1
ATOM 688 N N . VAL A 1 85 ? 4.299 5.049 -4.970 1.00 97.38 85 VAL A N 1
ATOM 689 C CA . VAL A 1 85 ? 2.997 4.688 -4.371 1.00 97.38 85 VAL A CA 1
ATOM 690 C C . VAL A 1 85 ? 3.057 4.445 -2.851 1.00 97.38 85 VAL A C 1
ATOM 692 O O . VAL A 1 85 ? 2.167 4.944 -2.159 1.00 97.38 85 VAL A O 1
ATOM 695 N N . PRO A 1 86 ? 4.093 3.780 -2.298 1.00 97.94 86 PRO A N 1
ATOM 696 C CA . PRO A 1 86 ? 4.218 3.606 -0.851 1.00 97.94 86 PRO A CA 1
ATOM 697 C C . PRO A 1 86 ? 4.318 4.916 -0.061 1.00 97.94 86 PRO A C 1
ATOM 699 O O . PRO A 1 86 ? 3.903 4.949 1.096 1.00 97.94 86 PRO A O 1
ATOM 702 N N . ASP A 1 87 ? 4.806 6.003 -0.666 1.00 98.06 87 ASP A N 1
ATOM 703 C CA . ASP A 1 87 ? 4.876 7.303 0.010 1.00 98.06 87 ASP A CA 1
ATOM 704 C C . ASP A 1 87 ? 3.466 7.840 0.291 1.00 98.06 87 ASP A C 1
ATOM 706 O O . ASP A 1 87 ? 3.184 8.287 1.399 1.00 98.06 87 ASP A O 1
ATOM 710 N N . VAL A 1 88 ? 2.529 7.671 -0.650 1.00 97.12 88 VAL A N 1
ATOM 711 C CA . VAL A 1 88 ? 1.113 8.039 -0.463 1.00 97.12 88 VAL A CA 1
ATOM 712 C C . VAL A 1 88 ? 0.454 7.179 0.619 1.00 97.12 88 VAL A C 1
ATOM 714 O O . VAL A 1 88 ? -0.346 7.676 1.410 1.00 97.12 88 VAL A O 1
ATOM 717 N N . TRP A 1 89 ? 0.791 5.889 0.701 1.00 97.56 89 TRP A N 1
ATOM 718 C CA . TRP A 1 89 ? 0.300 5.034 1.789 1.00 97.56 89 TRP A CA 1
ATOM 719 C C . TRP A 1 89 ? 0.766 5.553 3.150 1.00 97.56 89 TRP A C 1
ATOM 721 O O . TRP A 1 89 ? -0.028 5.616 4.091 1.00 97.56 89 TRP A O 1
ATOM 731 N N . ASN A 1 90 ? 2.030 5.974 3.232 1.00 97.31 90 ASN A N 1
ATOM 732 C CA . ASN A 1 90 ? 2.594 6.572 4.433 1.00 97.31 90 ASN A CA 1
ATOM 733 C C . ASN A 1 90 ? 1.927 7.910 4.759 1.00 97.31 90 ASN A C 1
ATOM 735 O O . ASN A 1 90 ? 1.577 8.130 5.912 1.00 97.31 90 ASN A O 1
ATOM 739 N N . GLU A 1 91 ? 1.671 8.776 3.778 1.00 96.12 91 GLU A N 1
ATOM 740 C CA . GLU A 1 91 ? 0.936 10.031 3.988 1.00 96.12 91 GLU A CA 1
ATOM 741 C C . GLU A 1 91 ? -0.463 9.789 4.571 1.00 96.12 91 GLU A C 1
ATOM 743 O O . GLU A 1 91 ? -0.850 10.446 5.541 1.00 96.12 91 GLU A O 1
ATOM 748 N N . LEU A 1 92 ? -1.207 8.807 4.050 1.00 95.06 92 LEU A N 1
ATOM 749 C CA . LEU A 1 92 ? -2.522 8.447 4.589 1.00 95.06 92 LEU A CA 1
ATOM 750 C C . LEU A 1 92 ? -2.426 7.878 6.014 1.00 95.06 92 LEU A C 1
ATOM 752 O O . LEU A 1 92 ? -3.271 8.179 6.863 1.00 95.06 92 LEU A O 1
ATOM 756 N N . LEU A 1 93 ? -1.391 7.084 6.297 1.00 95.00 93 LEU A N 1
ATOM 757 C CA . LEU A 1 93 ? -1.114 6.579 7.639 1.00 95.00 93 LEU A CA 1
ATOM 758 C C . LEU A 1 93 ? -0.773 7.720 8.609 1.00 95.00 93 LEU A C 1
ATOM 760 O O . LEU A 1 93 ? -1.337 7.781 9.702 1.00 95.00 93 LEU A O 1
ATOM 764 N N . TYR A 1 94 ? 0.097 8.650 8.212 1.00 95.00 94 TYR A N 1
ATOM 765 C CA . TYR A 1 94 ? 0.444 9.827 9.005 1.00 95.00 94 TYR A CA 1
ATOM 766 C C . TYR A 1 94 ? -0.783 10.691 9.273 1.00 95.00 94 TYR A C 1
ATOM 768 O O . TYR A 1 94 ? -1.030 11.051 10.424 1.00 95.00 94 TYR A O 1
ATOM 776 N N . ALA A 1 95 ? -1.602 10.952 8.253 1.00 92.44 95 ALA A N 1
ATOM 777 C CA . ALA A 1 95 ? -2.867 11.653 8.421 1.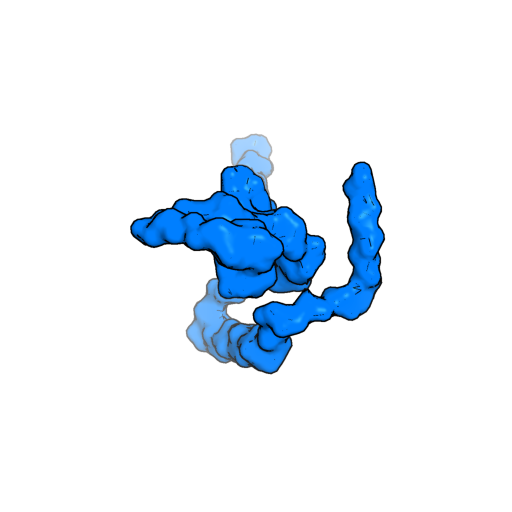00 92.44 95 ALA A CA 1
ATOM 778 C C . ALA A 1 95 ? -3.763 10.936 9.440 1.00 92.44 95 ALA A C 1
ATOM 780 O O . ALA A 1 95 ? -4.359 11.589 10.291 1.00 92.44 95 ALA A O 1
ATOM 781 N N . HIS A 1 96 ? -3.822 9.601 9.426 1.00 89.06 96 HIS A N 1
ATOM 782 C CA . HIS A 1 96 ? -4.594 8.842 10.409 1.00 89.06 96 HIS A CA 1
ATOM 783 C C . HIS A 1 96 ? -4.054 8.974 11.840 1.00 89.06 96 HIS A C 1
ATOM 785 O O . HIS A 1 96 ? -4.833 9.168 12.777 1.00 89.06 96 HIS A O 1
ATOM 791 N N . ILE A 1 97 ? -2.737 8.861 12.017 1.00 91.12 97 ILE A N 1
ATOM 792 C CA . ILE A 1 97 ? -2.074 8.940 13.325 1.00 91.12 97 ILE A CA 1
ATOM 793 C C . ILE A 1 97 ? -2.232 10.348 13.909 1.00 91.12 97 ILE A C 1
ATOM 795 O O . ILE A 1 97 ? -2.702 10.502 15.038 1.00 91.12 97 ILE A O 1
ATOM 799 N N . PHE A 1 98 ? -1.904 11.377 13.128 1.00 88.12 98 PHE A N 1
ATOM 800 C CA . PHE A 1 98 ? -1.870 12.760 13.600 1.00 88.12 98 PHE A CA 1
ATOM 801 C C . PHE A 1 98 ? -3.243 13.437 13.633 1.00 88.12 98 PHE A C 1
ATOM 803 O O . PHE A 1 98 ? -3.450 14.317 14.467 1.00 88.12 98 PHE A O 1
ATOM 810 N N . LYS A 1 99 ? -4.233 12.990 12.847 1.00 77.44 99 LYS A N 1
ATOM 811 C CA . LYS A 1 99 ? -5.625 13.467 12.983 1.00 77.44 99 LYS A CA 1
ATOM 812 C C . LYS A 1 99 ? -6.193 13.224 14.383 1.00 77.44 99 LYS A C 1
ATOM 814 O O . LYS A 1 99 ? -7.005 14.014 14.842 1.00 77.44 99 LYS A O 1
ATOM 819 N N . ASN A 1 100 ? -5.766 12.166 15.076 1.00 62.81 100 ASN A N 1
ATOM 820 C CA . ASN A 1 100 ? -6.182 11.902 16.461 1.00 62.81 100 ASN A CA 1
ATOM 821 C C . ASN A 1 100 ? -5.327 12.657 17.499 1.00 62.81 100 ASN A C 1
ATOM 823 O O . ASN A 1 100 ? -5.603 12.578 18.695 1.00 62.81 100 ASN A O 1
ATOM 827 N N . TRP A 1 101 ? -4.286 13.362 17.053 1.00 56.00 101 TRP A N 1
ATOM 828 C CA . TRP A 1 101 ? -3.362 14.120 17.896 1.00 56.00 101 TRP A CA 1
ATOM 829 C C . TRP A 1 101 ? -3.737 15.609 17.962 1.00 56.00 101 TRP A C 1
ATOM 831 O O . TRP A 1 101 ? -3.655 16.215 19.027 1.00 56.00 101 TRP A O 1
ATOM 841 N N . VAL A 1 102 ? -4.247 16.173 16.861 1.00 55.41 102 VAL A N 1
ATOM 842 C CA . VAL A 1 102 ? -4.650 17.591 16.762 1.00 55.41 102 VAL A CA 1
ATOM 843 C C . VAL A 1 102 ? -5.831 17.997 17.673 1.00 55.41 102 VAL A C 1
ATOM 845 O O . VAL A 1 102 ? -5.759 19.094 18.218 1.00 55.41 102 VAL A O 1
ATOM 848 N N . PRO A 1 103 ? -6.847 17.157 17.978 1.00 53.09 103 PRO A N 1
ATOM 849 C CA . PRO A 1 103 ? -7.921 17.546 18.901 1.00 53.09 103 PRO A CA 1
ATOM 850 C C . PRO A 1 103 ? -7.453 17.851 20.333 1.00 53.09 103 PRO A C 1
ATOM 852 O O . PRO A 1 103 ? -8.186 18.478 21.082 1.00 53.09 103 PRO A O 1
ATOM 855 N N . LYS A 1 104 ? -6.246 17.422 20.736 1.00 52.38 104 LYS A N 1
ATOM 856 C CA . LYS A 1 104 ? -5.721 17.637 22.100 1.00 52.38 104 LYS A CA 1
ATOM 857 C C . LYS A 1 104 ? -4.849 18.885 22.255 1.00 52.38 104 LYS A C 1
ATOM 859 O O . LYS A 1 104 ? -4.485 19.227 23.380 1.00 52.38 104 LYS A O 1
ATOM 864 N N . LEU A 1 105 ? -4.484 19.542 21.154 1.00 53.00 105 LEU A N 1
ATOM 865 C CA . LEU A 1 105 ? -3.647 20.747 21.188 1.00 53.00 105 LEU A CA 1
ATOM 866 C C . LEU A 1 105 ? -4.474 22.038 21.277 1.00 53.00 105 LEU A C 1
ATOM 868 O O . LEU A 1 105 ? -3.948 23.041 21.742 1.00 53.00 105 LEU A O 1
ATOM 872 N N . GLU A 1 106 ? -5.760 22.000 20.919 1.00 55.81 106 GLU A N 1
ATOM 873 C CA . GLU A 1 106 ? -6.682 23.139 21.075 1.00 55.81 106 GLU A CA 1
ATOM 874 C C . GLU A 1 106 ? -7.458 23.130 22.407 1.00 55.81 106 GLU A C 1
ATOM 876 O O . GLU A 1 106 ? -8.103 24.114 22.737 1.00 55.81 106 GLU A O 1
ATOM 881 N N . GLU A 1 107 ? -7.365 22.069 23.219 1.00 54.03 107 GLU A N 1
ATOM 882 C CA . GLU A 1 107 ? -7.949 22.036 24.578 1.00 54.03 107 GLU A CA 1
ATOM 883 C C . GLU A 1 107 ? -7.011 22.603 25.666 1.00 54.03 107 GLU A C 1
ATOM 885 O O . GLU A 1 107 ? -7.383 22.640 26.836 1.00 54.03 107 GLU A O 1
ATOM 890 N N . ASN A 1 108 ? -5.794 23.038 25.310 1.00 48.81 108 ASN A N 1
ATOM 891 C CA . ASN A 1 108 ? -4.797 23.576 26.251 1.00 48.81 108 ASN A CA 1
ATOM 892 C C . ASN A 1 108 ? -4.204 24.935 25.819 1.00 48.81 108 ASN A C 1
ATOM 894 O O . ASN A 1 108 ? -3.084 25.266 26.220 1.00 48.81 108 ASN A O 1
ATOM 898 N N . VAL A 1 109 ? -4.941 25.715 25.020 1.00 52.62 109 VAL A N 1
ATOM 899 C CA . VAL A 1 109 ? -4.681 27.146 24.766 1.00 52.62 109 VAL A CA 1
ATOM 900 C C . VAL A 1 109 ? -5.912 27.953 25.148 1.00 52.62 109 VAL A C 1
ATOM 902 O O . VAL A 1 109 ? -7.023 27.520 24.781 1.00 52.62 109 VAL A O 1
#

Secondary structure (DSSP, 8-state):
------TT---TT--HHHHHHHHHHHHHHHHTT--------HHHHHT-GGGS-BT-S--SSPPPHHHHH-GGGT-B-SS--SSSHHHHHHHHHHHHHHHTTGGGTSS--

Foldseek 3Di:
DDDDDDPPDDAPPDDPVVVVVVVVVQVVCVVVVHHDDDPPCRRVVRVPQVFFCQQVDDDPDDDDPVCVVPSVVGTDRPDGDPVDDVVVSVVVVCCVVCVVVVVVVVVPD

Organism: Punica granatum (NCBI:txid22663)

pLDDT: mean 85.52, std 14.88, range [37.31, 98.06]

InterPro domains:
  IPR026057 Trichome birefringence-like, C-terminal domain [PF13839] (7-95)
  IPR029962 Trichome birefringence-like family [PTHR32285] (16-93)

Radius of gyration: 19.57 Å; chains: 1; bounding box: 39×40×52 Å